Protein AF-A0A1Q4DIC7-F1 (afdb_monomer_lite)

Sequence (125 aa):
MLIRVTPGGPYLVSGGVPLTHGSDVVPTGEVYTLCRCGGSSRKPFCDSTHRRIGVDDDGTADGPGCDPGTDAGPGIEVHDAGPLAVTGVVLQHADGSTAPHGRYALCRCGASRTKPFCDGGHCSP

pLDDT: mean 89.17, std 11.47, range [52.44, 98.56]

Structure (mmCIF, N/CA/C/O backbone):
data_AF-A0A1Q4DIC7-F1
#
_entry.id   AF-A0A1Q4DIC7-F1
#
loop_
_atom_site.group_PDB
_atom_site.id
_atom_site.type_symbol
_atom_site.label_atom_id
_atom_site.label_alt_id
_atom_site.label_comp_id
_atom_site.label_asym_id
_atom_site.label_entity_id
_atom_site.label_seq_id
_atom_site.pdbx_PDB_ins_code
_atom_site.Cartn_x
_atom_site.Cartn_y
_atom_site.Cartn_z
_atom_site.occupancy
_atom_site.B_iso_or_equiv
_atom_site.auth_seq_id
_atom_site.auth_comp_id
_atom_site.auth_asym_id
_atom_site.auth_atom_id
_atom_site.pdbx_PDB_model_num
ATOM 1 N N . MET A 1 1 ? -6.031 3.712 12.753 1.00 91.25 1 MET A N 1
ATOM 2 C CA . MET A 1 1 ? -5.679 3.386 11.357 1.00 91.25 1 MET A CA 1
ATOM 3 C C . MET A 1 1 ? -4.194 3.605 11.163 1.00 91.25 1 MET A C 1
ATOM 5 O O . MET A 1 1 ? -3.717 4.696 11.458 1.00 91.25 1 MET A O 1
ATOM 9 N N . LEU A 1 2 ? -3.476 2.564 10.747 1.00 94.38 2 LEU A N 1
ATOM 10 C CA . LEU A 1 2 ? -2.015 2.536 10.696 1.00 94.38 2 LEU A CA 1
ATOM 11 C C . LEU A 1 2 ? -1.544 1.768 9.458 1.00 94.38 2 LEU A C 1
ATOM 13 O O . LEU A 1 2 ? -2.107 0.729 9.115 1.00 94.38 2 LEU A O 1
ATOM 17 N N . ILE A 1 3 ? -0.465 2.246 8.846 1.00 97.00 3 ILE A N 1
ATOM 18 C CA . ILE A 1 3 ? 0.367 1.473 7.928 1.00 97.00 3 ILE A CA 1
ATOM 19 C C . ILE A 1 3 ? 1.742 1.329 8.572 1.00 97.00 3 ILE A C 1
ATOM 21 O O . ILE A 1 3 ? 2.408 2.323 8.841 1.00 97.00 3 ILE A O 1
ATOM 25 N N . ARG A 1 4 ? 2.182 0.095 8.810 1.00 96.94 4 ARG A N 1
ATOM 26 C CA . ARG A 1 4 ? 3.541 -0.211 9.259 1.00 96.94 4 ARG A CA 1
ATOM 27 C C . ARG A 1 4 ? 4.384 -0.680 8.081 1.00 96.94 4 ARG A C 1
ATOM 29 O O . ARG A 1 4 ? 4.011 -1.618 7.373 1.00 96.94 4 ARG A O 1
ATOM 36 N N . VAL A 1 5 ? 5.551 -0.075 7.921 1.00 95.88 5 VAL A N 1
ATOM 37 C CA . VAL A 1 5 ? 6.614 -0.553 7.041 1.00 95.88 5 VAL A CA 1
ATOM 38 C C . VAL A 1 5 ? 7.330 -1.703 7.743 1.00 95.88 5 VAL A C 1
ATOM 40 O O . VAL A 1 5 ? 7.851 -1.534 8.844 1.00 95.88 5 VAL A O 1
ATOM 43 N N . THR A 1 6 ? 7.322 -2.896 7.145 1.00 94.12 6 THR A N 1
ATOM 44 C CA . THR A 1 6 ? 8.043 -4.047 7.709 1.00 94.12 6 THR A CA 1
ATOM 45 C C . THR A 1 6 ? 9.415 -4.197 7.039 1.00 94.12 6 THR A C 1
ATOM 47 O O . THR A 1 6 ? 9.477 -4.153 5.806 1.00 94.12 6 THR A O 1
ATOM 50 N N . PRO A 1 7 ? 10.513 -4.380 7.800 1.00 90.69 7 PRO A N 1
ATOM 51 C CA . PRO A 1 7 ? 11.851 -4.580 7.235 1.00 90.69 7 PRO A CA 1
ATOM 52 C C . PRO A 1 7 ? 11.872 -5.740 6.238 1.00 90.69 7 PRO A C 1
ATOM 54 O O . PRO A 1 7 ? 11.379 -6.826 6.548 1.00 90.69 7 PRO A O 1
ATOM 57 N N . GLY A 1 8 ? 12.396 -5.518 5.028 1.00 90.00 8 GLY A N 1
ATOM 58 C CA . GLY A 1 8 ? 12.429 -6.546 3.977 1.00 90.00 8 GLY A CA 1
ATOM 59 C C . GLY A 1 8 ? 11.053 -7.073 3.529 1.00 90.00 8 GLY A C 1
ATOM 60 O O . GLY A 1 8 ? 10.976 -8.042 2.774 1.00 90.00 8 GLY A O 1
ATOM 61 N N . GLY A 1 9 ? 9.957 -6.476 4.005 1.00 93.19 9 GLY A N 1
ATOM 62 C CA . GLY A 1 9 ? 8.623 -7.061 3.942 1.00 93.19 9 GLY A CA 1
ATOM 63 C C . GLY A 1 9 ? 7.570 -6.146 3.314 1.00 93.19 9 GLY A C 1
ATOM 64 O O . GLY A 1 9 ? 7.902 -5.137 2.683 1.00 93.19 9 GLY A O 1
ATOM 65 N N . PRO A 1 10 ? 6.283 -6.522 3.405 1.00 97.00 10 PRO A N 1
ATOM 66 C CA . PRO A 1 10 ? 5.173 -5.730 2.884 1.00 97.00 10 PRO A CA 1
ATOM 67 C C . PRO A 1 10 ? 4.851 -4.503 3.747 1.00 97.00 10 PRO A C 1
ATOM 69 O O . PRO A 1 10 ? 5.383 -4.313 4.842 1.00 97.00 10 PRO A O 1
ATOM 72 N N . TYR A 1 11 ? 3.891 -3.708 3.288 1.00 97.75 11 TYR A N 1
ATOM 73 C CA . TYR A 1 11 ? 3.155 -2.816 4.179 1.00 97.75 11 TYR A CA 1
ATOM 74 C C . TYR A 1 11 ? 2.126 -3.627 4.963 1.00 97.75 11 TYR A C 1
ATOM 76 O O . TYR A 1 11 ? 1.336 -4.353 4.357 1.00 97.75 11 TYR A O 1
ATOM 84 N N . LEU A 1 12 ? 2.125 -3.506 6.288 1.00 98.00 12 LEU A N 1
ATOM 85 C CA . LEU A 1 12 ? 1.082 -4.051 7.154 1.00 98.00 12 LEU A CA 1
ATOM 86 C C . LEU A 1 12 ? 0.068 -2.949 7.451 1.00 98.00 12 LEU A C 1
ATOM 88 O O . LEU A 1 12 ? 0.401 -1.965 8.107 1.00 98.00 12 LEU A O 1
ATO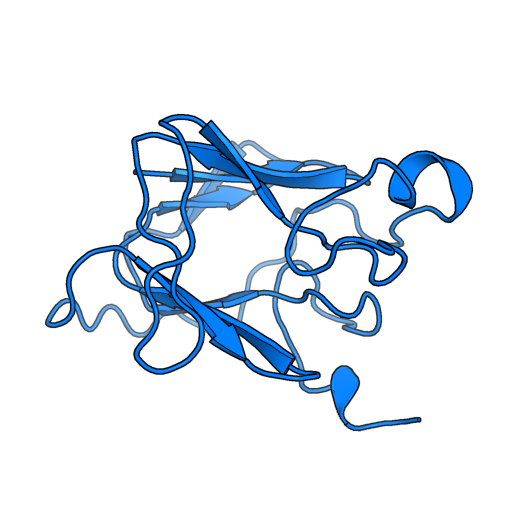M 92 N N . VAL A 1 13 ? -1.159 -3.123 6.980 1.00 98.31 13 VAL A N 1
ATOM 93 C CA . VAL A 1 13 ? -2.252 -2.168 7.167 1.00 98.31 13 VAL A CA 1
ATOM 94 C C . VAL A 1 13 ? -3.165 -2.667 8.279 1.00 98.31 13 VAL A C 1
ATOM 96 O O . VAL A 1 13 ? -3.506 -3.850 8.289 1.00 98.31 13 VAL A O 1
ATOM 99 N N . SER A 1 14 ? -3.552 -1.797 9.214 1.00 98.00 14 SER A N 1
ATOM 100 C CA . SER A 1 14 ? -4.415 -2.161 10.343 1.00 98.00 14 SER A CA 1
ATOM 101 C C . SER A 1 14 ? -5.417 -1.076 10.758 1.00 98.00 14 SER A C 1
ATOM 103 O O . SER A 1 14 ? -5.205 0.130 10.574 1.00 98.00 14 SER A O 1
ATOM 105 N N . GLY A 1 15 ? -6.517 -1.527 11.369 1.00 96.31 15 GLY A N 1
ATOM 106 C CA . GLY A 1 15 ? -7.615 -0.692 11.857 1.00 96.31 15 GLY A CA 1
ATOM 107 C C . GLY A 1 15 ? -8.620 -0.326 10.768 1.00 96.31 15 GLY A C 1
ATOM 108 O O . GLY A 1 15 ? -9.099 0.807 10.764 1.00 96.31 15 GLY A O 1
ATOM 109 N N . GLY A 1 16 ? -8.848 -1.235 9.814 1.00 96.62 16 GLY A N 1
ATOM 110 C CA . GLY A 1 16 ? -9.913 -1.106 8.815 1.00 96.62 16 GLY A CA 1
ATOM 111 C C . GLY A 1 16 ? -9.710 0.021 7.800 1.00 96.62 16 GLY A C 1
ATOM 112 O O . GLY A 1 16 ? -10.678 0.645 7.380 1.00 96.62 16 GLY A O 1
ATOM 113 N N . VAL A 1 17 ? -8.462 0.319 7.418 1.00 97.06 17 VAL A N 1
ATOM 114 C CA . VAL A 1 17 ? -8.170 1.354 6.411 1.00 97.06 17 VAL A CA 1
ATOM 115 C C . VAL A 1 17 ? -8.794 0.958 5.063 1.00 97.06 17 VAL A C 1
ATOM 117 O O . VAL A 1 17 ? -8.421 -0.098 4.534 1.00 97.06 17 VAL A O 1
ATOM 120 N N . PRO A 1 18 ? -9.684 1.779 4.477 1.00 97.44 18 PRO A N 1
ATOM 121 C CA . PRO A 1 18 ? -10.274 1.502 3.171 1.00 97.44 18 PRO A CA 1
ATOM 122 C C . PRO A 1 18 ? -9.216 1.413 2.069 1.00 97.44 18 PRO A C 1
ATOM 124 O O . PRO A 1 18 ? -8.271 2.205 2.043 1.00 97.44 18 PRO A O 1
ATOM 127 N N . LEU A 1 19 ? -9.402 0.466 1.150 1.00 98.06 19 LEU A N 1
ATOM 128 C CA . LEU A 1 19 ? -8.588 0.308 -0.052 1.00 98.06 19 LEU A CA 1
ATOM 129 C C . LEU A 1 19 ? -9.472 0.520 -1.281 1.00 98.06 19 LEU A C 1
ATOM 131 O O . LEU A 1 19 ? -10.519 -0.118 -1.395 1.00 98.06 19 LEU A O 1
ATOM 135 N N . THR A 1 20 ? -9.051 1.375 -2.204 1.00 98.00 20 THR A N 1
ATOM 136 C CA . THR A 1 20 ? -9.756 1.627 -3.465 1.00 98.00 20 THR A CA 1
ATOM 137 C C . THR A 1 20 ? -8.851 1.421 -4.671 1.00 98.00 20 THR A C 1
ATOM 139 O O . THR A 1 20 ? -7.623 1.474 -4.574 1.00 98.00 20 THR A O 1
ATOM 142 N N . HIS A 1 21 ? -9.462 1.183 -5.826 1.00 96.88 21 HIS A N 1
ATOM 143 C CA . HIS A 1 21 ? -8.813 1.227 -7.133 1.00 96.88 21 HIS A CA 1
ATOM 144 C C . HIS A 1 21 ? -9.735 2.007 -8.072 1.00 96.88 21 HIS A C 1
ATOM 146 O O . HIS A 1 21 ? -10.795 1.521 -8.460 1.00 96.88 21 HIS A O 1
ATOM 152 N N . GLY A 1 22 ? -9.383 3.264 -8.357 1.00 92.75 22 GLY A N 1
ATOM 153 C CA . GLY A 1 22 ? -10.322 4.199 -8.973 1.00 92.75 22 GLY A CA 1
ATOM 154 C C . GLY A 1 22 ? -11.564 4.390 -8.094 1.00 92.75 22 GLY A C 1
ATOM 155 O O . GLY A 1 22 ? -11.455 4.684 -6.904 1.00 92.75 22 GLY A O 1
ATOM 156 N N . SER A 1 23 ? -12.755 4.208 -8.669 1.00 92.88 23 SER A N 1
ATOM 157 C CA . SER A 1 23 ? -14.028 4.316 -7.936 1.00 92.88 23 SER A CA 1
ATOM 158 C C . SER A 1 23 ? -14.427 3.043 -7.183 1.00 92.88 23 SER A C 1
ATOM 160 O O . SER A 1 23 ? -15.383 3.076 -6.408 1.00 92.88 23 SER A O 1
ATOM 162 N N . ASP A 1 24 ? -13.716 1.934 -7.394 1.00 96.69 24 ASP A N 1
ATOM 163 C CA . ASP A 1 24 ? -14.061 0.650 -6.799 1.00 96.69 24 ASP A CA 1
ATOM 164 C C . ASP A 1 24 ? -13.465 0.509 -5.399 1.00 96.69 24 ASP A C 1
ATOM 166 O O . ASP A 1 24 ? -12.277 0.754 -5.168 1.00 96.69 24 ASP A O 1
ATOM 170 N N . VAL A 1 25 ? -14.290 0.051 -4.456 1.00 96.69 25 VAL A N 1
ATOM 171 C CA . VAL A 1 25 ? -13.827 -0.376 -3.134 1.00 96.69 25 VAL A CA 1
ATOM 172 C C . VAL A 1 25 ? -13.301 -1.800 -3.243 1.00 96.69 25 VAL A C 1
ATOM 174 O O . VAL A 1 25 ? -14.022 -2.718 -3.633 1.00 96.69 25 VAL A O 1
ATOM 177 N N . VAL A 1 26 ? -12.047 -2.000 -2.852 1.00 97.75 26 VAL A N 1
ATOM 178 C CA . VAL A 1 26 ? -11.424 -3.320 -2.798 1.00 97.75 26 VAL A CA 1
ATOM 179 C C . VAL A 1 26 ? -11.749 -3.956 -1.442 1.00 97.75 26 VAL A C 1
ATOM 181 O O . VAL A 1 26 ? -11.393 -3.382 -0.411 1.00 97.75 26 VAL A O 1
ATOM 184 N N . PRO A 1 27 ? -12.385 -5.142 -1.395 1.00 96.94 27 PRO A N 1
ATOM 185 C CA . PRO A 1 27 ? -12.713 -5.792 -0.131 1.00 96.94 27 PRO A CA 1
ATOM 186 C C . PRO A 1 27 ? -11.463 -6.129 0.690 1.00 96.94 27 PRO A C 1
ATOM 188 O O . PRO A 1 27 ? -10.574 -6.853 0.233 1.00 96.94 27 PRO A O 1
ATOM 191 N N . THR A 1 28 ? -11.418 -5.640 1.927 1.00 97.44 28 THR A N 1
ATOM 192 C CA . THR A 1 28 ? -10.347 -5.898 2.897 1.00 97.44 28 THR A CA 1
ATOM 193 C C . THR A 1 28 ? -10.929 -6.158 4.288 1.00 97.44 28 THR A C 1
ATOM 195 O O . THR A 1 28 ? -12.088 -5.854 4.564 1.00 97.44 28 THR A O 1
ATOM 198 N N . GLY A 1 29 ? -10.138 -6.787 5.160 1.00 96.56 29 GLY A N 1
ATOM 199 C CA . GLY A 1 29 ? -10.475 -6.943 6.577 1.00 96.56 29 GLY A CA 1
ATOM 200 C C . GLY A 1 29 ? -9.837 -5.858 7.447 1.00 96.56 29 GLY A C 1
ATOM 201 O O . GLY A 1 29 ? -9.169 -4.954 6.950 1.00 96.56 29 GLY A O 1
ATOM 202 N N . GLU A 1 30 ? -9.962 -6.011 8.768 1.00 97.62 30 GLU A N 1
ATOM 203 C CA . GLU A 1 30 ? -9.319 -5.135 9.766 1.00 97.62 30 GLU A CA 1
ATOM 204 C C . GLU A 1 30 ? -7.801 -5.009 9.586 1.00 97.62 30 GLU A C 1
ATOM 206 O O . GLU A 1 30 ? -7.220 -3.962 9.882 1.00 97.62 30 GLU A O 1
ATOM 211 N N . VAL A 1 31 ? -7.163 -6.082 9.109 1.00 98.38 31 VAL A N 1
ATOM 212 C CA . VAL A 1 31 ? -5.723 -6.172 8.872 1.00 98.38 31 VAL A CA 1
ATOM 213 C C . VAL A 1 31 ? -5.467 -6.847 7.530 1.00 98.38 31 VAL A C 1
ATOM 215 O O . VAL A 1 31 ? -6.036 -7.898 7.235 1.00 98.38 31 VAL A O 1
ATOM 218 N N . TYR A 1 32 ? -4.584 -6.268 6.720 1.00 98.56 32 TYR A N 1
ATOM 219 C CA . TYR A 1 32 ? -4.156 -6.835 5.440 1.00 98.56 32 TYR A CA 1
ATOM 220 C C . TYR A 1 32 ? -2.742 -6.367 5.073 1.00 98.56 32 TYR A C 1
ATOM 222 O O . TYR A 1 32 ? -2.173 -5.495 5.729 1.00 98.56 32 TYR A O 1
ATOM 230 N N . THR A 1 33 ? -2.138 -6.973 4.043 1.00 98.44 33 THR A N 1
ATOM 231 C CA . THR A 1 33 ? -0.772 -6.632 3.617 1.00 98.44 33 THR A CA 1
ATOM 232 C C . THR A 1 33 ? -0.689 -6.256 2.144 1.00 98.44 33 THR A C 1
ATOM 234 O O . THR A 1 33 ? -1.249 -6.934 1.279 1.00 98.44 33 THR A O 1
ATOM 237 N N . LEU A 1 34 ? 0.051 -5.186 1.851 1.00 98.31 34 LEU A N 1
ATOM 238 C CA . LEU A 1 34 ? 0.261 -4.679 0.495 1.00 98.31 34 LEU A CA 1
ATOM 239 C C . LEU A 1 34 ? 1.702 -4.906 0.039 1.00 98.31 34 LEU A C 1
ATOM 241 O O . LEU A 1 34 ? 2.651 -4.849 0.822 1.00 98.31 34 LEU A O 1
ATOM 245 N N . CYS A 1 35 ? 1.862 -5.204 -1.247 1.00 97.06 35 CYS A N 1
ATOM 246 C CA . CYS A 1 35 ? 3.156 -5.473 -1.850 1.00 97.06 35 CYS A CA 1
ATOM 247 C C . CYS A 1 35 ? 4.031 -4.214 -1.839 1.00 97.06 35 CYS A C 1
ATOM 249 O O . CYS A 1 35 ? 3.588 -3.138 -2.226 1.00 97.06 35 CYS A O 1
ATOM 251 N N . ARG A 1 36 ? 5.292 -4.391 -1.443 1.00 95.44 36 ARG A N 1
ATOM 252 C CA . ARG A 1 36 ? 6.345 -3.369 -1.508 1.00 95.44 36 ARG A CA 1
ATOM 253 C C . ARG A 1 36 ? 7.502 -3.775 -2.426 1.00 95.44 36 ARG A C 1
ATOM 255 O O . ARG A 1 36 ? 8.147 -2.930 -3.032 1.00 95.44 36 ARG A O 1
ATOM 262 N N . CYS A 1 37 ? 7.725 -5.083 -2.578 1.00 94.81 37 CYS A N 1
ATOM 263 C CA . CYS A 1 37 ? 8.841 -5.643 -3.342 1.00 94.81 37 CYS A CA 1
ATOM 264 C C . CYS A 1 37 ? 8.663 -5.614 -4.867 1.00 94.81 37 CYS A C 1
ATOM 266 O O . CYS A 1 37 ? 9.577 -5.999 -5.580 1.00 94.81 37 CYS A O 1
ATOM 268 N N . GLY A 1 38 ? 7.477 -5.281 -5.386 1.00 93.38 38 GLY A N 1
ATOM 269 C CA . GLY A 1 38 ? 7.187 -5.364 -6.821 1.00 93.38 38 GLY A CA 1
ATOM 270 C C . GLY A 1 38 ? 6.931 -6.770 -7.368 1.00 93.38 38 GLY A C 1
ATOM 271 O O . GLY A 1 38 ? 6.296 -6.895 -8.409 1.00 93.38 38 GLY A O 1
ATOM 272 N N . GLY A 1 39 ? 7.327 -7.838 -6.673 1.00 94.62 39 GLY A N 1
ATOM 273 C CA . GLY A 1 39 ? 7.262 -9.213 -7.189 1.00 94.62 39 GLY A CA 1
ATOM 274 C C . GLY A 1 39 ? 5.929 -9.952 -7.035 1.00 94.62 39 GLY A C 1
ATOM 275 O O . GLY A 1 39 ? 5.800 -11.059 -7.545 1.00 94.62 39 GLY A O 1
ATOM 276 N N . SER A 1 40 ? 4.936 -9.394 -6.333 1.00 96.56 40 SER A N 1
ATOM 277 C CA . SER A 1 40 ? 3.678 -10.121 -6.087 1.00 96.56 40 SER A CA 1
ATOM 278 C C . SER A 1 40 ? 2.896 -10.389 -7.378 1.00 96.56 40 SER A C 1
ATOM 280 O O . SER A 1 40 ? 2.743 -9.493 -8.213 1.00 96.56 40 SER A O 1
ATOM 282 N N . SER A 1 41 ? 2.351 -11.597 -7.507 1.00 96.69 41 SER A N 1
ATOM 283 C CA . SER A 1 41 ? 1.405 -11.993 -8.562 1.00 96.69 41 SER A CA 1
ATOM 284 C C . SER A 1 41 ? -0.046 -11.637 -8.212 1.00 96.69 41 SER A C 1
ATOM 286 O O . SER A 1 41 ? -0.939 -11.782 -9.037 1.00 96.69 41 SER A O 1
ATOM 288 N N . ARG A 1 42 ? -0.290 -11.160 -6.983 1.00 95.88 42 ARG A N 1
ATOM 289 C CA . ARG A 1 42 ? -1.605 -10.753 -6.459 1.00 95.88 42 ARG A CA 1
ATOM 290 C C . ARG A 1 42 ? -1.652 -9.259 -6.134 1.00 95.88 42 ARG A C 1
ATOM 292 O O . ARG A 1 42 ? -2.348 -8.855 -5.204 1.00 95.88 42 ARG A O 1
ATOM 299 N N . LYS A 1 43 ? -0.862 -8.438 -6.841 1.00 94.50 43 LYS A N 1
ATOM 300 C CA . LYS A 1 43 ? -0.831 -6.982 -6.625 1.00 94.50 43 LYS A CA 1
ATOM 301 C C . LYS A 1 43 ? -2.265 -6.419 -6.664 1.00 94.50 43 LYS A C 1
ATOM 303 O O . LYS A 1 43 ? -3.041 -6.838 -7.515 1.00 94.50 43 LYS A O 1
ATOM 308 N N . PRO A 1 44 ? -2.622 -5.509 -5.742 1.00 97.06 44 PRO A N 1
ATOM 309 C CA . PRO A 1 44 ? -1.748 -4.772 -4.822 1.00 97.06 44 PRO A CA 1
ATOM 310 C C . PRO A 1 44 ? -1.327 -5.543 -3.558 1.00 97.06 44 PRO A C 1
ATOM 312 O O . PRO A 1 44 ? -0.486 -5.052 -2.808 1.00 97.06 44 PRO A O 1
ATOM 315 N N . PHE A 1 45 ? -1.853 -6.743 -3.323 1.00 98.25 45 PHE A N 1
ATOM 316 C CA . PHE A 1 45 ? -1.597 -7.518 -2.112 1.00 98.25 45 PHE A CA 1
ATOM 317 C C . PHE A 1 45 ? -0.230 -8.195 -2.113 1.00 98.25 45 PHE A C 1
ATOM 319 O O . PHE A 1 45 ? 0.334 -8.520 -3.160 1.00 98.25 45 PHE A O 1
ATOM 326 N N . CYS A 1 46 ? 0.307 -8.432 -0.920 1.00 97.81 46 CYS A N 1
ATOM 327 C CA . CYS A 1 46 ? 1.491 -9.263 -0.746 1.00 97.81 46 CYS A CA 1
ATOM 328 C C . CYS A 1 46 ? 1.138 -10.756 -0.863 1.00 97.81 46 CYS A C 1
ATOM 330 O O . CYS A 1 46 ? 0.148 -11.212 -0.300 1.00 97.81 46 CYS A O 1
ATOM 332 N N . ASP A 1 47 ? 1.978 -11.532 -1.549 1.00 97.69 47 ASP A N 1
ATOM 333 C CA . ASP A 1 47 ? 1.863 -12.992 -1.696 1.00 97.69 47 ASP A CA 1
ATOM 334 C C . ASP A 1 47 ? 3.104 -13.736 -1.164 1.00 97.69 47 ASP A C 1
ATOM 336 O O . ASP A 1 47 ? 3.380 -14.874 -1.530 1.00 97.69 47 ASP A O 1
ATOM 340 N N . SER A 1 48 ? 3.878 -13.078 -0.296 1.00 96.50 48 SER A N 1
ATOM 341 C CA . SER A 1 48 ? 5.162 -13.555 0.240 1.00 96.50 48 SER A CA 1
ATOM 342 C C . SER A 1 48 ? 6.326 -13.647 -0.754 1.00 96.50 48 SER A C 1
ATOM 344 O O . SER A 1 48 ? 7.412 -14.070 -0.357 1.00 96.50 48 SER A O 1
ATOM 346 N N . THR A 1 49 ? 6.185 -13.191 -2.006 1.00 97.06 49 THR A N 1
ATOM 347 C CA . THR A 1 49 ? 7.297 -13.214 -2.978 1.00 97.06 49 THR A CA 1
ATOM 348 C C . THR A 1 49 ? 8.537 -12.446 -2.501 1.00 97.06 49 THR A C 1
ATOM 350 O O . THR A 1 49 ? 9.654 -12.871 -2.792 1.00 97.06 49 THR A O 1
ATOM 353 N N . HIS A 1 50 ? 8.369 -11.403 -1.680 1.00 94.44 50 HIS A N 1
ATOM 354 C CA . HIS A 1 50 ? 9.469 -10.655 -1.049 1.00 94.44 50 HIS A CA 1
ATOM 355 C C . HIS A 1 50 ? 10.468 -11.544 -0.285 1.00 94.44 50 HIS A C 1
ATOM 357 O O . HIS A 1 50 ? 11.652 -11.239 -0.259 1.00 94.44 50 HIS A O 1
ATOM 363 N N . ARG A 1 51 ? 10.033 -12.687 0.268 1.00 94.50 51 ARG A N 1
ATOM 364 C CA . ARG A 1 51 ? 10.923 -13.627 0.975 1.00 94.50 51 ARG A CA 1
ATOM 365 C C . ARG A 1 51 ? 11.943 -14.304 0.058 1.00 94.50 51 ARG A C 1
ATOM 367 O O . ARG A 1 51 ? 12.920 -14.849 0.552 1.00 94.50 51 ARG A O 1
ATOM 374 N N . ARG A 1 52 ? 11.677 -14.332 -1.252 1.00 94.19 52 ARG A N 1
ATOM 375 C CA . ARG A 1 52 ? 12.532 -14.969 -2.264 1.00 94.19 52 ARG A CA 1
ATOM 376 C C . ARG A 1 52 ? 13.411 -13.963 -2.996 1.00 94.19 52 ARG A C 1
ATOM 378 O O . ARG A 1 52 ? 14.555 -14.282 -3.281 1.00 94.19 52 ARG A O 1
ATOM 385 N N . ILE A 1 53 ? 12.861 -12.790 -3.320 1.00 92.19 53 ILE A N 1
ATOM 386 C CA . ILE A 1 53 ? 13.551 -11.781 -4.141 1.00 92.19 53 ILE A CA 1
ATOM 387 C C . ILE A 1 53 ? 14.216 -10.672 -3.320 1.00 92.19 53 ILE A C 1
ATOM 389 O O . ILE A 1 53 ? 14.997 -9.910 -3.872 1.00 92.19 53 ILE A O 1
ATOM 393 N N . GLY A 1 54 ? 13.913 -10.585 -2.022 1.00 83.62 54 GLY A N 1
ATOM 394 C CA . GLY A 1 54 ? 14.387 -9.509 -1.160 1.00 83.62 54 GLY A CA 1
ATOM 395 C C . GLY A 1 54 ? 13.648 -8.188 -1.382 1.00 83.62 54 GLY A C 1
ATOM 396 O O . GLY A 1 54 ? 12.845 -8.020 -2.304 1.00 83.62 54 GLY A O 1
ATOM 397 N N . VAL A 1 55 ? 13.893 -7.248 -0.475 1.00 81.00 55 VAL A N 1
ATOM 398 C CA . VAL A 1 55 ? 13.591 -5.831 -0.669 1.00 81.00 55 VAL A CA 1
ATOM 399 C C . VAL A 1 55 ? 14.837 -5.085 -0.240 1.00 81.00 55 VAL A C 1
ATOM 401 O O . VAL A 1 55 ? 15.233 -5.187 0.919 1.00 81.00 55 VAL A O 1
ATOM 404 N N . ASP A 1 56 ? 15.445 -4.361 -1.171 1.00 78.31 56 ASP A N 1
ATOM 405 C CA . ASP A 1 56 ? 16.688 -3.629 -0.930 1.00 78.31 56 ASP A CA 1
ATOM 406 C C . ASP A 1 56 ? 16.404 -2.277 -0.250 1.00 7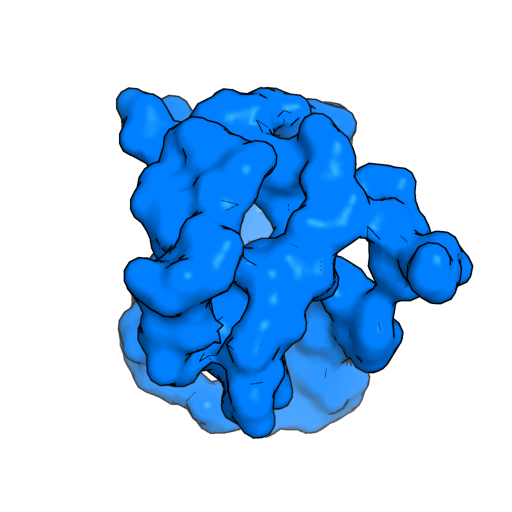8.31 56 ASP A C 1
ATOM 408 O O . ASP A 1 56 ? 16.650 -1.215 -0.821 1.00 78.31 56 ASP A O 1
ATOM 412 N N . ASP A 1 57 ? 15.797 -2.322 0.941 1.00 80.94 57 ASP A N 1
ATOM 413 C CA . ASP A 1 57 ? 15.665 -1.200 1.876 1.00 80.94 57 ASP A CA 1
ATOM 414 C C . ASP A 1 57 ? 15.413 -1.703 3.313 1.00 80.94 57 ASP A C 1
ATOM 416 O O . ASP A 1 57 ? 14.823 -2.768 3.533 1.00 80.94 57 ASP A O 1
ATOM 420 N N . ASP A 1 58 ? 15.842 -0.923 4.301 1.00 79.56 58 ASP A N 1
ATOM 421 C CA . ASP A 1 58 ? 15.686 -1.218 5.731 1.00 79.56 58 ASP A CA 1
ATOM 422 C C . ASP A 1 58 ? 14.337 -0.748 6.315 1.00 79.56 58 ASP A C 1
ATOM 424 O O . ASP A 1 58 ? 14.008 -1.053 7.461 1.00 79.56 58 ASP A O 1
ATOM 428 N N . GLY A 1 59 ? 13.521 -0.052 5.520 1.00 78.50 59 GLY A N 1
ATOM 429 C CA . GLY A 1 59 ? 12.215 0.474 5.898 1.00 78.50 59 GLY A CA 1
ATOM 430 C C . GLY A 1 59 ? 12.257 1.725 6.772 1.00 78.50 59 GLY A C 1
ATOM 431 O O . GLY A 1 59 ? 11.233 2.033 7.390 1.00 78.50 59 GLY A O 1
ATOM 432 N N . THR A 1 60 ? 13.394 2.423 6.850 1.00 80.25 60 THR A N 1
ATOM 433 C CA . THR A 1 60 ? 13.582 3.574 7.752 1.00 80.25 60 THR A CA 1
ATOM 434 C C . THR A 1 60 ? 13.598 4.930 7.054 1.00 80.25 60 THR A C 1
ATOM 436 O O . THR A 1 60 ? 13.518 5.938 7.742 1.00 80.25 60 THR A O 1
ATOM 439 N N . ALA A 1 61 ? 13.660 4.988 5.717 1.00 77.69 61 ALA A N 1
ATOM 440 C CA . ALA A 1 61 ? 13.818 6.270 5.030 1.00 77.69 61 ALA A CA 1
ATOM 441 C C . ALA A 1 61 ? 12.697 7.261 5.375 1.00 77.69 61 ALA A C 1
ATOM 443 O O . ALA A 1 61 ? 11.523 6.881 5.418 1.00 77.69 61 ALA A O 1
ATOM 444 N N . ASP A 1 62 ? 13.083 8.526 5.541 1.00 67.25 62 ASP A N 1
ATOM 445 C CA . ASP A 1 62 ? 12.189 9.677 5.623 1.00 67.25 62 ASP A CA 1
ATOM 446 C C . ASP A 1 62 ? 11.762 10.120 4.213 1.00 67.25 62 ASP A C 1
ATOM 448 O O . ASP A 1 62 ? 12.540 10.083 3.256 1.00 67.25 62 ASP A O 1
ATOM 452 N N . GLY A 1 63 ? 10.496 10.509 4.062 1.00 65.06 63 GLY A N 1
ATOM 453 C CA . GLY A 1 63 ? 9.897 10.840 2.765 1.00 65.06 63 GLY A CA 1
ATOM 454 C C . GLY A 1 63 ? 9.912 12.331 2.450 1.00 65.06 63 GLY A C 1
ATOM 455 O O . GLY A 1 63 ? 10.079 13.146 3.361 1.00 65.06 63 GLY A O 1
ATOM 456 N N . PRO A 1 64 ? 9.691 12.723 1.176 1.00 57.03 64 PRO A N 1
ATOM 457 C CA . PRO A 1 64 ? 9.411 14.116 0.853 1.00 57.03 64 PRO A CA 1
ATOM 458 C C . PRO A 1 64 ? 8.208 14.571 1.687 1.00 57.03 64 PRO A C 1
ATOM 460 O O . PRO A 1 64 ? 7.203 13.864 1.762 1.00 57.03 64 PRO A O 1
ATOM 463 N N . GLY A 1 65 ? 8.387 15.705 2.366 1.00 54.12 65 GLY A N 1
ATOM 464 C CA . GLY A 1 65 ? 7.543 16.191 3.453 1.00 54.12 65 GLY A CA 1
ATOM 465 C C . GLY A 1 65 ? 6.046 16.012 3.221 1.00 54.12 65 GLY A C 1
ATOM 466 O 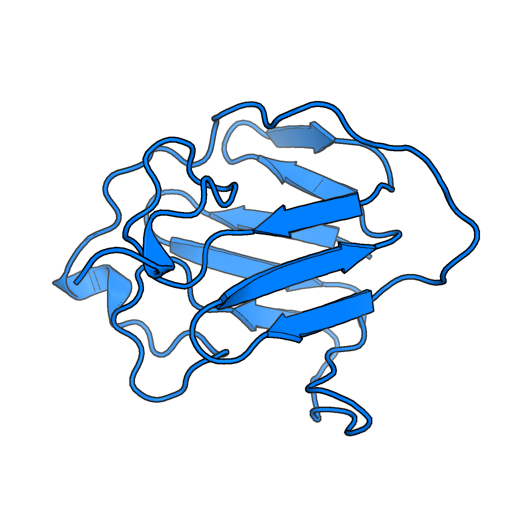O . GLY A 1 65 ? 5.521 16.271 2.138 1.00 54.12 65 GLY A O 1
ATOM 467 N N . CYS A 1 66 ? 5.379 15.571 4.284 1.00 52.44 66 CYS A N 1
ATOM 468 C CA . CYS A 1 66 ? 3.936 15.488 4.371 1.00 52.44 66 CYS A CA 1
ATOM 469 C C . CYS A 1 66 ? 3.297 16.838 4.019 1.00 52.44 66 CYS A C 1
ATOM 471 O O . CYS A 1 66 ? 3.605 17.863 4.624 1.00 52.44 66 CYS A O 1
ATOM 473 N N . ASP A 1 67 ? 2.352 16.823 3.084 1.00 56.41 67 ASP A N 1
ATOM 474 C CA . ASP A 1 67 ? 1.269 17.795 3.133 1.00 56.41 67 ASP A CA 1
ATOM 475 C C . ASP A 1 67 ? 0.298 17.291 4.217 1.00 56.41 67 ASP A C 1
ATOM 477 O O . ASP A 1 67 ? -0.254 16.188 4.071 1.00 56.41 67 ASP A O 1
ATOM 481 N N . PRO A 1 68 ? 0.130 18.013 5.340 1.00 53.88 68 PRO A N 1
ATOM 482 C CA . PRO A 1 68 ? -0.796 17.614 6.388 1.00 53.88 68 PRO A CA 1
ATOM 483 C C . PRO A 1 68 ? -2.261 17.764 5.961 1.00 53.88 68 PRO A C 1
ATOM 485 O O . PRO A 1 68 ? -3.119 17.442 6.769 1.00 53.88 68 PRO A O 1
ATOM 488 N N . GLY A 1 69 ? -2.574 18.240 4.745 1.00 57.19 69 GLY A N 1
ATOM 489 C CA . GLY A 1 69 ? -3.937 18.471 4.259 1.00 57.19 69 GLY A CA 1
ATOM 490 C C . GLY A 1 69 ? -4.907 17.321 4.565 1.00 57.19 69 GLY A C 1
ATOM 491 O O . GLY A 1 69 ? -4.917 16.299 3.872 1.00 57.19 69 GLY A O 1
ATOM 492 N N . THR A 1 70 ? -5.736 17.524 5.596 1.00 53.34 70 THR A N 1
ATOM 493 C CA . THR A 1 70 ? -6.591 16.523 6.261 1.00 53.34 70 THR A CA 1
ATOM 494 C C . THR A 1 70 ? -8.019 16.434 5.713 1.00 53.34 70 THR A C 1
ATOM 496 O O . THR A 1 70 ? -8.853 15.753 6.302 1.00 53.34 70 THR A O 1
ATOM 499 N N . ASP A 1 71 ? -8.337 17.101 4.603 1.00 62.50 71 ASP A N 1
ATOM 500 C CA . ASP A 1 71 ? -9.735 17.218 4.147 1.00 62.50 71 ASP A CA 1
ATOM 501 C C . ASP A 1 71 ? -10.290 15.950 3.476 1.00 62.50 71 ASP A C 1
ATOM 503 O O . ASP A 1 71 ? -11.481 15.869 3.180 1.00 62.50 71 ASP A O 1
ATOM 507 N N . ALA A 1 72 ? -9.449 14.940 3.247 1.00 67.25 72 ALA A N 1
ATOM 508 C CA . ALA A 1 72 ? -9.891 13.622 2.811 1.00 67.25 72 ALA A CA 1
ATOM 509 C C . ALA A 1 72 ? -9.757 12.626 3.969 1.00 67.25 72 ALA A C 1
ATOM 511 O O . ALA A 1 72 ? -8.731 12.573 4.649 1.00 67.25 72 ALA A O 1
ATOM 512 N N . GLY A 1 73 ? -10.818 11.847 4.193 1.00 83.38 73 GLY A N 1
ATOM 513 C CA . GLY A 1 73 ? -10.830 10.779 5.188 1.00 83.38 73 GLY A CA 1
ATOM 514 C C . GLY A 1 73 ? -9.726 9.737 4.952 1.00 83.38 73 GLY A C 1
ATOM 515 O O . GLY A 1 73 ? -9.085 9.721 3.898 1.00 83.38 73 GLY A O 1
ATOM 516 N N . PRO A 1 74 ? -9.487 8.854 5.933 1.00 92.62 74 PRO A N 1
ATOM 517 C CA . PRO A 1 74 ? -8.421 7.871 5.850 1.00 92.62 74 PRO A CA 1
ATOM 518 C C . PRO A 1 74 ? -8.649 6.880 4.703 1.00 92.62 74 PRO A C 1
ATOM 520 O 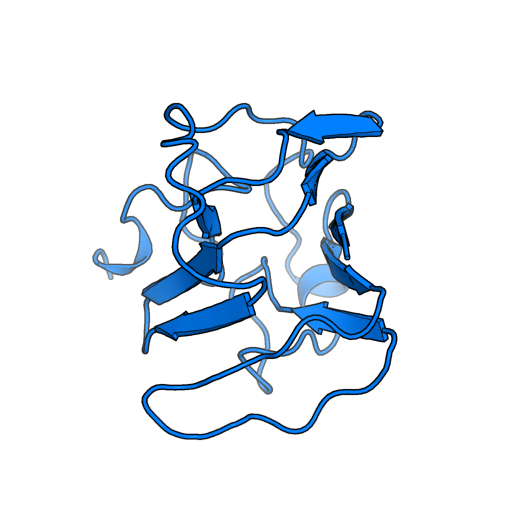O . PRO A 1 74 ? -9.740 6.324 4.573 1.00 92.62 74 PRO A O 1
ATOM 523 N N . GLY A 1 75 ? -7.615 6.601 3.912 1.00 95.25 75 GLY A N 1
ATOM 524 C CA . GLY A 1 75 ? -7.720 5.635 2.821 1.00 95.25 75 GLY A CA 1
ATOM 525 C C . GLY A 1 75 ? -6.419 5.392 2.070 1.00 95.25 75 GLY A C 1
ATOM 526 O O . GLY A 1 75 ? -5.447 6.143 2.197 1.00 95.25 75 GLY A O 1
ATOM 527 N N . ILE A 1 76 ? -6.425 4.312 1.292 1.00 97.06 76 ILE A N 1
ATOM 528 C CA . ILE A 1 76 ? -5.369 3.934 0.358 1.00 97.06 76 ILE A CA 1
ATOM 529 C C . ILE A 1 76 ? -6.000 3.768 -1.023 1.00 97.06 76 ILE A C 1
ATOM 531 O O . ILE A 1 76 ? -6.892 2.943 -1.191 1.00 97.06 76 ILE A O 1
ATOM 535 N N . GLU A 1 77 ? -5.498 4.491 -2.015 1.00 97.25 77 GLU A N 1
ATOM 536 C CA . GLU A 1 77 ? -5.852 4.312 -3.420 1.00 97.25 77 GLU A CA 1
ATOM 537 C C . GLU A 1 77 ? -4.709 3.627 -4.173 1.00 97.25 77 GLU A C 1
ATOM 539 O O . GLU A 1 77 ? -3.528 3.968 -4.048 1.00 97.25 77 GLU A O 1
ATOM 544 N N . VAL A 1 78 ? -5.066 2.627 -4.969 1.00 97.38 78 VAL A N 1
ATOM 545 C CA . VAL A 1 78 ? -4.152 1.891 -5.832 1.00 97.38 78 VAL A CA 1
ATOM 546 C C . VAL A 1 78 ? -4.096 2.564 -7.199 1.00 97.38 78 VAL A C 1
ATOM 548 O O . VAL A 1 78 ? -5.092 2.578 -7.915 1.00 97.38 78 VAL A O 1
ATOM 551 N N . HIS A 1 79 ? -2.918 3.048 -7.600 1.00 95.00 79 HIS A N 1
ATOM 552 C CA . HIS A 1 79 ? -2.698 3.548 -8.960 1.00 95.00 79 HIS A CA 1
ATOM 553 C C . HIS A 1 79 ? -2.152 2.441 -9.860 1.00 95.00 79 HIS A C 1
ATOM 555 O O . HIS A 1 79 ? -1.209 1.745 -9.480 1.00 95.00 79 HIS A O 1
ATOM 561 N N . ASP A 1 80 ? -2.679 2.276 -11.071 1.00 92.38 80 ASP A N 1
ATOM 562 C CA . ASP A 1 80 ? -2.168 1.286 -12.026 1.00 92.38 80 ASP A CA 1
ATOM 563 C C . ASP A 1 80 ? -0.721 1.558 -12.423 1.00 92.38 80 ASP A C 1
ATOM 565 O O . ASP A 1 80 ? -0.333 2.700 -12.651 1.00 92.38 80 ASP A O 1
ATOM 569 N N . ALA A 1 81 ? 0.100 0.499 -12.420 1.00 88.06 81 ALA A N 1
ATOM 570 C CA . ALA A 1 81 ? 1.560 0.568 -12.580 1.00 88.06 81 ALA A CA 1
ATOM 571 C C . ALA A 1 81 ? 2.271 1.594 -11.664 1.00 88.06 81 ALA A C 1
ATOM 573 O O . ALA A 1 81 ? 3.459 1.849 -11.823 1.00 88.06 81 ALA A O 1
ATOM 574 N N . GLY A 1 82 ? 1.566 2.138 -10.671 1.00 90.94 82 GLY A N 1
ATOM 575 C CA . GLY A 1 82 ? 2.000 3.266 -9.869 1.00 90.94 82 GLY A CA 1
ATOM 576 C C . GLY A 1 82 ? 2.032 2.966 -8.370 1.00 90.94 82 GLY A C 1
ATOM 577 O O . GLY A 1 82 ? 1.928 1.797 -7.947 1.00 90.94 82 GLY A O 1
ATOM 578 N N . PRO A 1 83 ? 2.224 4.022 -7.560 1.00 95.44 83 PRO A N 1
ATOM 579 C CA . PRO A 1 83 ? 2.299 3.927 -6.110 1.00 95.44 83 PRO A CA 1
ATOM 580 C C . PRO A 1 83 ? 0.942 3.620 -5.467 1.00 95.44 83 PRO A C 1
ATOM 582 O O . PRO A 1 83 ? -0.094 3.534 -6.123 1.00 95.44 83 PRO A O 1
ATOM 585 N N . LEU A 1 84 ? 0.969 3.461 -4.147 1.00 96.44 84 LEU A N 1
ATOM 586 C CA . LEU A 1 84 ? -0.216 3.562 -3.303 1.00 96.44 84 LEU A CA 1
ATOM 587 C C . LEU A 1 84 ? -0.327 5.011 -2.819 1.00 96.44 84 LEU A C 1
ATOM 589 O O . LEU A 1 84 ? 0.599 5.495 -2.164 1.00 96.44 84 LEU A O 1
ATOM 593 N N . ALA A 1 85 ? -1.425 5.691 -3.131 1.00 94.69 85 ALA A N 1
ATOM 594 C CA . ALA A 1 85 ? -1.717 7.009 -2.585 1.00 94.69 85 ALA A CA 1
ATOM 595 C C . ALA A 1 85 ? -2.428 6.839 -1.239 1.00 94.69 85 ALA A C 1
ATOM 597 O O . ALA A 1 85 ? -3.512 6.273 -1.160 1.00 94.69 85 ALA A O 1
ATOM 598 N N . VAL A 1 86 ? -1.800 7.290 -0.161 1.00 93.75 86 VAL A N 1
ATOM 599 C CA . VAL A 1 86 ? -2.309 7.174 1.207 1.00 93.75 86 VAL A CA 1
ATOM 600 C C . VAL A 1 86 ? -2.729 8.553 1.677 1.00 93.75 86 VAL A C 1
ATOM 602 O O . VAL A 1 86 ? -1.971 9.501 1.502 1.00 93.75 86 VAL A O 1
ATOM 605 N N . THR A 1 87 ? -3.900 8.670 2.298 1.00 92.62 87 THR A N 1
ATOM 606 C CA . THR A 1 87 ? -4.349 9.914 2.938 1.00 92.62 87 THR A CA 1
ATOM 607 C C . THR A 1 87 ? -4.883 9.627 4.329 1.00 92.62 87 THR A C 1
ATOM 609 O O . THR A 1 87 ? -5.565 8.626 4.515 1.00 92.62 87 THR A O 1
ATOM 612 N N . GLY A 1 88 ? -4.588 10.486 5.308 1.00 90.62 88 GLY A N 1
ATOM 613 C CA . GLY A 1 88 ? -5.240 10.452 6.621 1.00 90.62 88 GLY A CA 1
ATOM 614 C C . GLY A 1 88 ? -4.919 9.212 7.463 1.00 90.62 88 GLY A C 1
ATOM 615 O O . GLY A 1 88 ? -5.648 8.908 8.404 1.00 90.62 88 GLY A O 1
ATOM 616 N N . VAL A 1 89 ? -3.836 8.489 7.168 1.00 92.38 89 VAL A N 1
ATOM 617 C CA . VAL A 1 89 ? -3.401 7.290 7.908 1.00 92.38 89 VAL A CA 1
ATOM 618 C C . VAL A 1 89 ? -2.025 7.539 8.517 1.00 92.38 89 VAL A C 1
ATOM 620 O O . VAL A 1 89 ? -1.194 8.178 7.886 1.00 92.38 89 VAL A O 1
ATOM 623 N N . VAL A 1 90 ? -1.769 7.043 9.731 1.00 93.12 90 VAL A N 1
ATOM 624 C CA . VAL A 1 90 ? -0.425 7.093 10.334 1.00 93.12 90 VAL A CA 1
ATOM 625 C C . VAL A 1 90 ? 0.498 6.142 9.581 1.00 93.12 90 VAL A C 1
ATOM 627 O O . VAL A 1 90 ? 0.144 4.977 9.384 1.00 93.12 90 VAL A O 1
ATOM 630 N N . LEU A 1 91 ? 1.689 6.609 9.215 1.00 93.62 91 LEU A N 1
ATOM 631 C CA . LEU A 1 91 ? 2.757 5.753 8.707 1.00 93.62 91 LEU A CA 1
ATOM 632 C C . LEU A 1 91 ? 3.768 5.499 9.826 1.00 93.62 91 LEU A C 1
ATOM 634 O O . LEU A 1 91 ? 4.286 6.441 10.415 1.00 93.62 91 LEU A O 1
ATOM 638 N N . GLN A 1 92 ? 4.052 4.233 10.117 1.00 94.75 92 GLN A N 1
ATOM 639 C CA . GLN A 1 92 ? 5.104 3.831 11.044 1.00 94.75 92 GLN A CA 1
ATOM 640 C C . GLN A 1 92 ? 6.241 3.148 10.292 1.00 94.75 92 GLN A C 1
ATOM 642 O O . GLN A 1 92 ? 6.019 2.156 9.592 1.00 94.75 92 GLN A O 1
ATOM 647 N N . HIS A 1 93 ? 7.449 3.663 10.476 1.00 93.44 93 HIS A N 1
ATOM 648 C CA . HIS A 1 93 ? 8.672 3.139 9.886 1.00 93.44 93 HIS A CA 1
ATOM 649 C C . HIS A 1 93 ? 9.165 1.901 10.649 1.00 93.44 93 HIS A C 1
ATOM 651 O O . HIS A 1 93 ? 8.661 1.549 11.723 1.00 93.44 93 HIS A O 1
ATOM 657 N N . ALA A 1 94 ? 10.150 1.213 10.074 1.00 91.00 94 ALA A N 1
ATOM 658 C CA . ALA A 1 94 ? 10.736 0.003 10.645 1.00 91.00 94 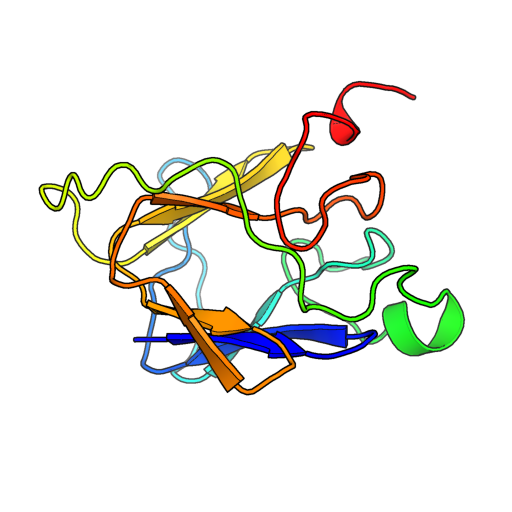ALA A CA 1
ATOM 659 C C . ALA A 1 94 ? 11.373 0.214 12.031 1.00 91.00 94 ALA A C 1
ATOM 661 O O . ALA A 1 94 ? 11.309 -0.680 12.875 1.00 91.00 94 ALA A O 1
ATOM 662 N N . ASP A 1 95 ? 11.950 1.392 12.273 1.00 90.44 95 ASP A N 1
ATOM 663 C CA . ASP A 1 95 ? 12.570 1.789 13.544 1.00 90.44 95 ASP A CA 1
ATOM 664 C C . ASP A 1 95 ? 11.546 2.174 14.631 1.00 90.44 95 ASP A C 1
ATOM 666 O O . ASP A 1 95 ? 11.904 2.42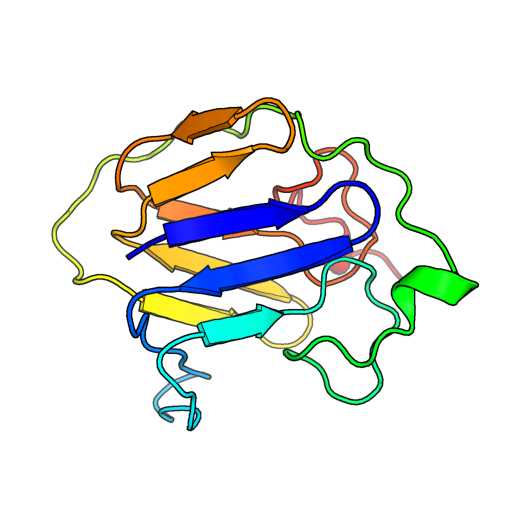3 15.781 1.00 90.44 95 ASP A O 1
ATOM 670 N N . GLY A 1 96 ? 10.259 2.196 14.278 1.00 90.81 96 GLY A N 1
ATOM 671 C CA . GLY A 1 96 ? 9.161 2.554 15.162 1.00 90.81 96 GLY A CA 1
ATOM 672 C C . GLY A 1 96 ? 8.774 4.030 15.129 1.00 90.81 96 GLY A C 1
ATOM 673 O O . GLY A 1 96 ? 7.716 4.347 15.682 1.00 90.81 96 GLY A O 1
ATOM 674 N N . SER A 1 97 ? 9.547 4.894 14.462 1.00 90.88 97 SER A N 1
ATOM 675 C CA . SER A 1 97 ? 9.187 6.296 14.239 1.00 90.88 97 SER A CA 1
ATOM 676 C C . SER A 1 97 ? 7.889 6.403 13.436 1.00 90.88 97 SER A C 1
ATOM 678 O O . SER A 1 97 ? 7.504 5.492 12.693 1.00 90.88 97 SER A O 1
ATOM 680 N N . THR A 1 98 ? 7.158 7.500 13.628 1.00 90.50 98 THR A N 1
ATOM 681 C CA . THR A 1 98 ? 5.842 7.690 13.013 1.00 90.50 98 THR A CA 1
ATOM 682 C C . THR A 1 98 ? 5.741 9.031 12.319 1.00 90.50 98 THR A C 1
ATOM 684 O O . THR A 1 98 ? 6.002 10.063 12.939 1.00 90.50 98 THR A O 1
ATOM 687 N N . ALA A 1 99 ? 5.244 9.020 11.087 1.00 85.88 99 ALA A N 1
ATOM 688 C CA . ALA A 1 99 ? 4.742 10.210 10.431 1.00 85.88 99 ALA A CA 1
ATOM 689 C C . ALA A 1 99 ? 3.245 10.399 10.774 1.00 85.88 99 ALA A C 1
ATOM 691 O O . ALA A 1 99 ? 2.473 9.430 10.761 1.00 85.88 99 ALA A O 1
ATOM 692 N N . PRO A 1 100 ? 2.818 11.630 11.113 1.00 81.19 100 PRO A N 1
ATOM 693 C CA . PRO A 1 100 ? 1.434 11.931 11.480 1.00 81.19 100 PRO A CA 1
ATOM 694 C C . PRO A 1 100 ? 0.506 11.802 10.273 1.00 81.19 100 PRO A C 1
ATOM 696 O O . PRO A 1 100 ? 0.967 11.951 9.147 1.00 81.19 100 PRO A O 1
ATOM 699 N N . HIS A 1 101 ? -0.797 11.604 10.508 1.00 78.38 101 HIS A N 1
ATOM 700 C CA . HIS A 1 101 ? -1.830 11.538 9.465 1.00 78.38 101 HIS A CA 1
ATOM 701 C C . HIS A 1 101 ? -1.603 12.588 8.361 1.00 78.38 101 HIS A C 1
ATOM 703 O O . HIS A 1 101 ? -1.762 13.783 8.596 1.00 78.38 101 HIS A O 1
ATOM 709 N N . GLY A 1 102 ? -1.228 12.132 7.165 1.00 78.75 102 GLY A N 1
ATOM 710 C CA . GLY A 1 102 ? -0.881 12.999 6.039 1.00 78.75 102 GLY A CA 1
ATOM 711 C C . GLY A 1 102 ? -1.079 12.297 4.702 1.00 78.75 102 GLY A C 1
ATOM 712 O O . GLY A 1 102 ? -1.708 11.235 4.639 1.00 78.75 102 GLY A O 1
ATOM 713 N N . ARG A 1 103 ? -0.561 12.905 3.630 1.00 87.94 103 ARG A N 1
ATOM 714 C CA . ARG A 1 103 ? -0.556 12.315 2.286 1.00 87.94 103 ARG A CA 1
ATOM 715 C C . ARG A 1 103 ? 0.796 11.689 1.963 1.00 87.94 103 ARG A C 1
ATOM 717 O O . ARG A 1 103 ? 1.821 12.355 2.072 1.00 87.94 103 ARG A O 1
ATOM 724 N N . TYR A 1 104 ? 0.793 10.432 1.521 1.00 89.81 104 TYR A N 1
ATOM 725 C CA . TYR A 1 104 ? 2.004 9.719 1.102 1.00 89.81 104 TYR A CA 1
ATOM 726 C C . TYR A 1 104 ? 1.799 9.012 -0.232 1.00 89.81 104 TYR A C 1
ATOM 728 O O . TYR A 1 104 ? 0.737 8.450 -0.487 1.00 89.81 104 TYR A O 1
ATOM 736 N N . ALA A 1 105 ? 2.853 8.949 -1.039 1.00 93.06 105 ALA A N 1
ATOM 737 C CA . ALA A 1 105 ? 2.945 8.016 -2.155 1.00 93.06 105 ALA A CA 1
ATOM 738 C C . ALA A 1 105 ? 3.896 6.879 -1.762 1.00 93.06 105 ALA A C 1
ATOM 740 O O . ALA A 1 105 ? 5.106 7.090 -1.676 1.00 93.06 105 ALA A O 1
ATOM 741 N N . LEU A 1 106 ? 3.369 5.680 -1.506 1.00 94.56 106 LEU A N 1
ATOM 742 C CA . LEU A 1 106 ? 4.168 4.517 -1.106 1.00 94.56 106 LEU A CA 1
ATOM 743 C C . LEU A 1 106 ? 4.552 3.654 -2.313 1.00 94.56 106 LEU A C 1
ATOM 745 O O . LEU A 1 106 ? 3.739 3.391 -3.205 1.00 94.56 106 LEU A O 1
ATOM 749 N N . CYS A 1 107 ? 5.804 3.198 -2.345 1.00 94.50 107 CYS A N 1
ATOM 750 C CA . CYS A 1 107 ? 6.324 2.374 -3.430 1.00 94.50 107 CYS A CA 1
ATOM 751 C C . CYS A 1 107 ? 5.730 0.962 -3.403 1.00 94.50 107 CYS A C 1
ATOM 753 O O . CYS A 1 107 ? 5.920 0.192 -2.469 1.00 94.50 107 CYS A O 1
ATOM 755 N N . ARG A 1 108 ? 5.093 0.568 -4.503 1.00 94.56 108 ARG A N 1
ATOM 756 C CA . ARG A 1 108 ? 4.604 -0.804 -4.703 1.00 94.56 108 ARG A CA 1
ATOM 757 C C . ARG A 1 108 ? 5.423 -1.594 -5.726 1.00 94.56 108 ARG A C 1
ATOM 759 O O . ARG A 1 108 ? 5.388 -2.823 -5.724 1.00 94.56 108 ARG A O 1
ATOM 766 N N . CYS A 1 109 ? 6.141 -0.900 -6.610 1.00 92.94 109 CYS A N 1
ATOM 767 C CA . CYS A 1 109 ? 6.840 -1.498 -7.748 1.00 92.94 109 CYS A CA 1
ATOM 768 C C . CYS A 1 109 ? 8.203 -2.115 -7.401 1.00 92.94 109 CYS A C 1
ATOM 770 O O . CYS A 1 109 ? 8.734 -2.858 -8.213 1.00 92.94 109 CYS A O 1
ATOM 772 N N . GLY A 1 110 ? 8.786 -1.804 -6.238 1.00 90.19 110 GLY A N 1
ATOM 773 C CA . GLY A 1 110 ? 10.128 -2.260 -5.864 1.00 90.19 110 GLY A CA 1
ATOM 774 C C . GLY A 1 110 ? 11.288 -1.480 -6.505 1.00 90.19 110 GLY A C 1
ATOM 775 O O . GLY A 1 110 ? 12.423 -1.641 -6.070 1.00 90.19 110 GLY A O 1
ATOM 776 N N . ALA A 1 111 ? 11.035 -0.581 -7.459 1.00 90.94 111 ALA A N 1
ATOM 777 C CA . ALA A 1 111 ? 12.083 0.163 -8.170 1.00 90.94 111 ALA A CA 1
ATOM 778 C C . ALA A 1 111 ? 12.526 1.470 -7.484 1.00 90.94 111 ALA A C 1
ATOM 780 O O . ALA A 1 111 ? 13.499 2.086 -7.909 1.00 90.94 111 ALA A O 1
ATOM 781 N N . SER A 1 112 ? 11.826 1.922 -6.437 1.00 90.75 112 SER A N 1
ATOM 782 C CA . SER A 1 112 ? 12.137 3.224 -5.836 1.00 90.75 112 SER A CA 1
ATOM 783 C C . SER A 1 112 ? 13.482 3.247 -5.106 1.00 90.75 112 SER A C 1
ATOM 785 O O . SER A 1 112 ? 13.858 2.259 -4.476 1.00 90.75 112 SER A O 1
ATOM 787 N N . ARG A 1 113 ? 14.194 4.378 -5.151 1.00 89.12 113 ARG A N 1
ATOM 788 C CA . ARG A 1 113 ? 15.446 4.596 -4.404 1.00 89.12 113 ARG A CA 1
ATOM 789 C C . ARG A 1 113 ? 15.227 5.245 -3.039 1.00 89.12 113 ARG A C 1
ATOM 791 O O . ARG A 1 113 ? 16.150 5.276 -2.237 1.00 89.12 113 ARG A O 1
ATOM 798 N N . THR A 1 114 ? 14.018 5.733 -2.766 1.00 88.12 114 THR A N 1
ATOM 799 C CA . THR A 1 114 ? 13.630 6.363 -1.494 1.00 88.12 114 THR A CA 1
ATOM 800 C C . THR A 1 114 ? 12.538 5.561 -0.784 1.00 88.12 114 THR A C 1
ATOM 802 O O . THR A 1 114 ? 11.673 6.120 -0.105 1.00 88.12 114 THR A O 1
ATOM 805 N N . LYS A 1 115 ? 12.558 4.227 -0.947 1.00 89.06 115 LYS A N 1
ATOM 806 C CA . LYS A 1 115 ? 11.631 3.326 -0.249 1.00 89.06 115 LYS A CA 1
ATOM 807 C C . LYS A 1 115 ? 11.666 3.626 1.253 1.00 89.06 115 LYS A C 1
ATOM 809 O O . LYS A 1 115 ? 12.753 3.773 1.798 1.00 89.06 115 LYS A O 1
ATOM 814 N N . PRO A 1 116 ? 10.506 3.694 1.923 1.00 92.44 116 PRO A N 1
ATOM 815 C CA . PRO A 1 116 ? 9.203 3.173 1.502 1.00 92.44 116 PRO A CA 1
ATOM 816 C C . PRO A 1 116 ? 8.407 4.077 0.548 1.00 92.44 116 PRO A C 1
ATOM 818 O O . PRO A 1 116 ? 7.331 3.670 0.103 1.00 92.44 116 PRO A O 1
ATOM 821 N N . PHE A 1 117 ? 8.896 5.269 0.224 1.00 92.94 117 PHE A N 1
ATOM 822 C CA . PHE A 1 117 ? 8.197 6.225 -0.627 1.00 92.94 117 PHE A CA 1
ATOM 823 C C . PHE A 1 117 ? 8.427 5.951 -2.108 1.00 92.94 117 PHE A C 1
ATOM 825 O O . PHE A 1 117 ? 9.333 5.221 -2.493 1.00 92.94 117 PHE A O 1
ATOM 832 N N . CYS A 1 118 ? 7.554 6.502 -2.942 1.00 92.31 118 CYS A N 1
ATOM 833 C CA . CYS A 1 118 ? 7.686 6.480 -4.388 1.00 92.31 118 CYS A CA 1
ATOM 834 C C . CYS A 1 118 ? 8.444 7.722 -4.874 1.00 92.31 118 CYS A C 1
ATOM 836 O O . CYS A 1 118 ? 8.055 8.844 -4.569 1.00 92.31 118 CYS A O 1
ATOM 838 N N . ASP A 1 119 ? 9.467 7.513 -5.699 1.00 90.69 119 ASP A N 1
ATOM 839 C CA . ASP A 1 119 ? 10.275 8.543 -6.377 1.00 90.69 119 ASP A CA 1
ATOM 840 C C . ASP A 1 119 ? 10.045 8.573 -7.900 1.00 90.69 119 ASP A C 1
ATOM 842 O O . ASP A 1 119 ? 10.840 9.143 -8.643 1.00 90.69 119 ASP A O 1
ATOM 846 N N . GLY A 1 120 ? 8.990 7.911 -8.386 1.00 89.75 120 GLY A N 1
ATOM 847 C CA . GLY A 1 120 ? 8.702 7.802 -9.819 1.00 89.75 120 GLY A CA 1
ATOM 848 C C . GLY A 1 120 ? 9.466 6.696 -10.553 1.00 89.75 120 GLY A C 1
ATOM 849 O O . GLY A 1 120 ? 9.245 6.516 -11.746 1.00 89.75 120 GLY A O 1
ATOM 850 N N . GLY A 1 121 ? 10.290 5.888 -9.871 1.00 89.44 121 GLY A N 1
ATOM 851 C CA . GLY A 1 121 ? 11.044 4.792 -10.504 1.00 89.44 121 GLY A CA 1
ATOM 852 C C . GLY A 1 121 ? 10.197 3.740 -11.242 1.00 89.44 121 GLY A C 1
ATOM 853 O O . GLY A 1 121 ? 10.736 2.966 -12.017 1.00 89.44 121 GLY A O 1
ATOM 854 N N . HIS A 1 122 ? 8.874 3.720 -11.047 1.00 85.81 122 HIS A N 1
ATOM 855 C CA . HIS A 1 122 ? 7.941 2.863 -11.789 1.00 85.81 122 HIS A CA 1
ATOM 856 C C . HIS A 1 122 ? 7.701 3.297 -13.248 1.00 85.81 122 HIS A C 1
ATOM 858 O O . HIS A 1 122 ? 7.142 2.520 -14.015 1.00 85.81 122 HIS A O 1
ATOM 864 N N . CYS A 1 123 ? 8.093 4.517 -13.630 1.00 86.62 123 CYS A N 1
ATOM 865 C CA . CYS A 1 123 ? 7.978 5.012 -15.006 1.00 86.62 123 CYS A CA 1
ATOM 866 C C . CYS A 1 123 ? 9.146 4.579 -15.905 1.00 86.62 123 CYS A C 1
ATOM 868 O O . CYS A 1 123 ? 9.070 4.753 -17.121 1.00 86.62 123 CYS A O 1
ATOM 870 N N . SER A 1 124 ? 10.223 4.051 -15.322 1.00 70.06 124 SER A N 1
ATOM 871 C CA . SER A 1 124 ? 11.396 3.590 -16.062 1.00 70.06 124 SER A CA 1
ATOM 872 C C . SER A 1 124 ? 11.320 2.068 -16.260 1.00 70.06 124 SER A C 1
ATOM 874 O O . SER A 1 124 ? 11.065 1.369 -15.277 1.00 70.06 124 SER A O 1
ATOM 876 N N . PRO A 1 125 ? 11.494 1.561 -17.497 1.00 56.22 125 PRO A N 1
ATOM 877 C CA . PRO A 1 125 ? 11.439 0.132 -17.816 1.00 56.22 125 PRO A CA 1
ATOM 878 C C . PRO A 1 125 ? 12.631 -0.665 -17.272 1.00 56.22 125 PRO A C 1
ATOM 880 O O . PRO A 1 125 ? 13.724 -0.075 -17.102 1.00 56.22 125 PRO A O 1
#

Foldseek 3Di:
DEWEQAFLFWTKDAQPAWEEEVVDTDDDDRIFTAAQQQPDPPPRGDPPCSVVVTQPDRQAFDDDDFPQPQPDDFHWYDDVLFFIWTAQHWYATNVRDIDHGGTFGAHRNSQAPRPRGHPPSSVPD

Radius of gyration: 13.11 Å; chains: 1; bounding box: 31×33×33 Å

Secondary structure (DSSP, 8-state):
-EEEEPTTS-EEEES---EEETTEEEP--SEEEE--SS--TTTTB--STHHHH--S--S-PPPS-------S-SEEEEPTTS-EEEEEEEEE-TTS-EEEEEEEEE--SS--SSTTB--SGGG--